Protein AF-A0A8S8YV00-F1 (afdb_monomer_lite)

pLDDT: mean 81.87, std 9.21, range [51.75, 94.06]

Sequence (59 aa):
MSHQKRAGLEPTETDDQVRYPRRSYVRSGHIILEKKYTKTEILNKIAVNLVGKRAKQSK

Secondary structure (DSSP, 8-state):
--HHHHTT--EEEEESS--SS--TT----EEEE--SS-HHHHHHHHHHHHHHHHHHS--

Structure (mmCIF, N/CA/C/O backbone):
data_AF-A0A8S8YV00-F1
#
_entry.id   AF-A0A8S8YV00-F1
#
loop_
_atom_site.group_PDB
_atom_site.id
_atom_site.type_symbol
_atom_site.label_atom_id
_atom_site.label_alt_id
_atom_site.label_comp_id
_atom_site.label_asym_id
_atom_site.label_entity_id
_atom_site.label_seq_id
_atom_site.pdbx_PDB_ins_code
_atom_site.Cartn_x
_atom_site.Cartn_y
_atom_site.Cartn_z
_atom_site.occupancy
_atom_site.B_iso_or_equiv
_atom_site.auth_seq_id
_atom_site.auth_comp_id
_atom_site.auth_asym_id
_atom_site.auth_atom_id
_atom_site.pdbx_PDB_model_num
ATOM 1 N N . MET A 1 1 ? 2.772 10.448 -9.835 1.00 51.75 1 MET A N 1
ATOM 2 C CA . MET A 1 1 ? 1.368 10.196 -9.429 1.00 51.75 1 MET A CA 1
ATOM 3 C C . MET A 1 1 ? 1.309 8.906 -8.618 1.00 51.75 1 MET A C 1
ATOM 5 O O . MET A 1 1 ? 1.547 7.846 -9.191 1.00 51.75 1 MET A O 1
ATOM 9 N N . SER A 1 2 ? 1.072 8.996 -7.307 1.00 68.06 2 SER A N 1
ATOM 10 C CA . SER A 1 2 ? 1.000 7.849 -6.387 1.00 68.06 2 SER A CA 1
ATOM 11 C C . SER A 1 2 ? -0.246 6.978 -6.642 1.00 68.06 2 SER A C 1
ATOM 13 O O . SER A 1 2 ? -1.260 7.447 -7.162 1.00 68.06 2 SER A O 1
ATOM 15 N N . HIS A 1 3 ? -0.159 5.678 -6.344 1.00 74.25 3 HIS A N 1
ATOM 16 C CA . HIS A 1 3 ? -1.180 4.672 -6.692 1.00 74.25 3 HIS A CA 1
ATOM 17 C C . HIS A 1 3 ? -2.488 4.824 -5.912 1.00 74.25 3 HIS A C 1
ATOM 19 O O . HIS A 1 3 ? -3.557 4.474 -6.407 1.00 74.25 3 HIS A O 1
ATOM 25 N N . GLN A 1 4 ? -2.384 5.370 -4.709 1.00 74.56 4 GLN A N 1
ATOM 26 C CA .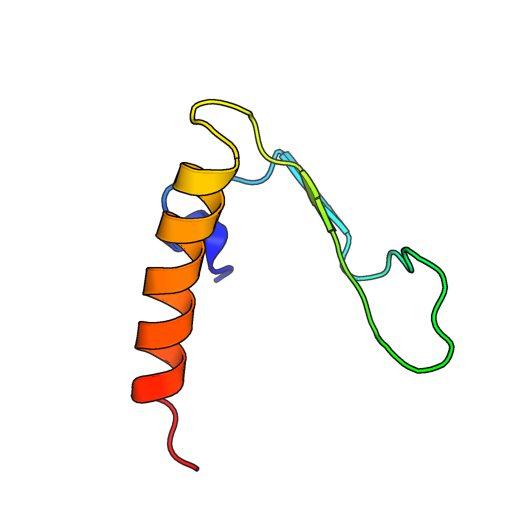 GLN A 1 4 ? -3.475 5.620 -3.781 1.00 74.56 4 GLN A CA 1
ATOM 27 C C . GLN A 1 4 ? -4.370 6.746 -4.295 1.00 74.56 4 GLN A C 1
ATOM 29 O O . GLN A 1 4 ? -5.580 6.564 -4.383 1.00 74.56 4 GLN A O 1
ATOM 34 N N . LYS A 1 5 ? -3.769 7.821 -4.821 1.00 78.19 5 LYS A N 1
ATOM 35 C CA . LYS A 1 5 ? -4.500 8.911 -5.484 1.00 78.19 5 LYS A CA 1
ATOM 36 C C . LYS A 1 5 ? -5.304 8.418 -6.689 1.00 78.19 5 LYS A C 1
ATOM 38 O O . LYS A 1 5 ? -6.459 8.778 -6.870 1.00 78.19 5 LYS A O 1
ATOM 43 N N . ARG A 1 6 ? -4.743 7.488 -7.474 1.00 76.19 6 ARG A N 1
ATOM 44 C CA . ARG A 1 6 ? -5.465 6.830 -8.587 1.00 76.19 6 ARG A CA 1
ATOM 45 C C . ARG A 1 6 ? -6.602 5.914 -8.131 1.00 76.19 6 ARG A C 1
ATOM 47 O O . ARG A 1 6 ? -7.475 5.600 -8.928 1.00 76.19 6 ARG A O 1
ATOM 54 N N . ALA A 1 7 ? -6.578 5.462 -6.881 1.00 78.19 7 ALA A N 1
ATOM 55 C CA . ALA A 1 7 ? -7.659 4.702 -6.263 1.00 78.19 7 ALA A CA 1
ATOM 56 C C . ALA A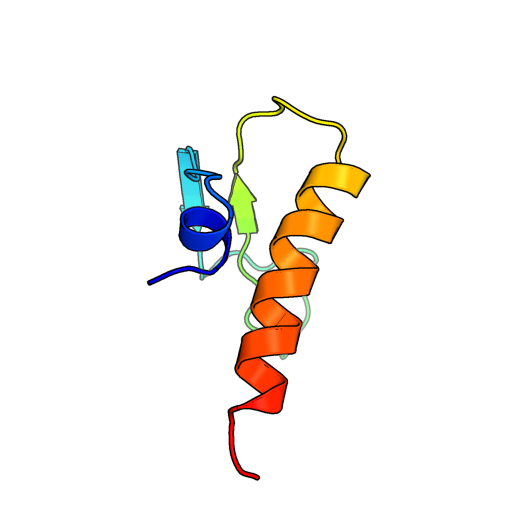 1 7 ? -8.705 5.611 -5.583 1.00 78.19 7 ALA A C 1
ATOM 58 O O . ALA A 1 7 ? -9.582 5.098 -4.888 1.00 78.19 7 ALA A O 1
ATOM 59 N N . GLY A 1 8 ? -8.609 6.939 -5.748 1.00 80.81 8 GLY A N 1
ATOM 60 C CA . GLY A 1 8 ? -9.473 7.910 -5.070 1.00 80.81 8 GLY A CA 1
ATOM 61 C C . GLY A 1 8 ? -9.218 8.004 -3.563 1.00 80.81 8 GLY A C 1
ATOM 62 O O . GLY A 1 8 ? -10.088 8.443 -2.816 1.00 80.81 8 GLY A O 1
ATOM 63 N N . LEU A 1 9 ? -8.052 7.540 -3.106 1.00 83.88 9 LEU A N 1
ATOM 64 C CA . LEU A 1 9 ? -7.628 7.577 -1.713 1.00 83.88 9 LEU A CA 1
ATOM 65 C C . LEU A 1 9 ? -6.540 8.642 -1.573 1.00 83.88 9 LEU A C 1
ATOM 67 O O . LEU A 1 9 ? -5.388 8.413 -1.952 1.00 83.88 9 LEU A O 1
ATOM 71 N N . GLU A 1 10 ? -6.908 9.803 -1.039 1.00 84.38 10 GLU A N 1
ATOM 72 C CA . GLU A 1 10 ? -5.948 10.861 -0.729 1.00 84.38 10 GLU A CA 1
ATOM 73 C C . GLU A 1 10 ? -5.265 10.560 0.617 1.00 84.38 10 GLU A C 1
ATOM 75 O O . GLU A 1 10 ? -5.953 10.440 1.635 1.00 84.38 10 GLU A O 1
ATOM 80 N N . PRO A 1 11 ? -3.930 10.381 0.640 1.00 82.44 11 PRO A N 1
ATOM 81 C CA . PRO A 1 11 ? -3.193 10.229 1.882 1.00 82.44 11 PRO A CA 1
ATOM 82 C C . PRO A 1 11 ? -3.177 11.538 2.662 1.00 82.44 11 PRO A C 1
ATOM 84 O O . PRO A 1 11 ? -2.883 12.590 2.099 1.00 82.44 11 PRO A O 1
ATOM 87 N N . 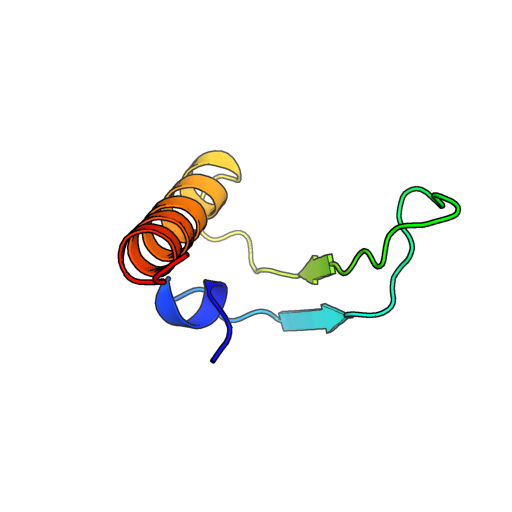THR A 1 12 ? -3.442 11.446 3.962 1.00 85.62 12 THR A N 1
ATOM 88 C CA . THR A 1 12 ? -3.290 12.560 4.904 1.00 85.62 12 THR A CA 1
ATOM 89 C C . THR A 1 12 ? -1.812 12.882 5.095 1.00 85.62 12 THR A C 1
ATOM 91 O O . THR A 1 12 ? -1.419 14.041 5.085 1.00 85.62 12 THR A O 1
ATOM 94 N N . GLU A 1 13 ? -0.986 11.839 5.196 1.00 84.00 13 GLU A N 1
ATOM 95 C CA . GLU A 1 13 ? 0.463 11.946 5.336 1.00 84.00 13 GLU A CA 1
ATOM 96 C C . GLU A 1 13 ? 1.148 10.853 4.512 1.00 84.00 13 GLU A C 1
ATOM 98 O O . GLU A 1 13 ? 0.611 9.761 4.291 1.00 84.00 13 GLU A O 1
ATOM 103 N N . THR A 1 14 ? 2.339 11.161 4.009 1.00 83.62 14 THR A N 1
ATOM 104 C CA . THR A 1 14 ? 3.196 10.229 3.273 1.00 83.62 14 THR A CA 1
ATOM 105 C C . THR A 1 14 ? 4.618 10.420 3.765 1.00 83.62 14 THR A C 1
ATOM 107 O O . THR A 1 14 ? 5.137 11.531 3.700 1.00 83.62 14 THR A O 1
ATOM 110 N N . ASP A 1 15 ? 5.241 9.344 4.233 1.00 83.00 15 ASP A N 1
ATOM 111 C CA . ASP A 1 15 ? 6.646 9.341 4.623 1.00 83.00 15 ASP A CA 1
ATOM 112 C C . ASP A 1 15 ? 7.364 8.178 3.933 1.00 83.00 15 ASP A C 1
ATOM 114 O O . ASP A 1 15 ? 7.167 6.999 4.247 1.00 83.00 15 ASP A O 1
ATOM 118 N N . ASP A 1 16 ? 8.213 8.544 2.976 1.00 79.88 16 ASP A N 1
ATOM 119 C CA . ASP A 1 16 ? 8.976 7.630 2.130 1.00 79.88 16 ASP A CA 1
ATOM 120 C C . ASP A 1 16 ? 10.300 7.164 2.773 1.00 79.88 16 ASP A C 1
ATOM 122 O O . ASP A 1 16 ? 11.041 6.389 2.161 1.00 79.88 16 ASP A O 1
ATOM 126 N N . GLN A 1 17 ? 10.627 7.644 3.980 1.00 75.62 17 GLN A N 1
ATOM 127 C CA . GLN A 1 17 ? 11.881 7.365 4.694 1.00 75.62 17 GLN A CA 1
ATOM 128 C C . GLN A 1 17 ? 11.689 6.550 5.986 1.00 75.62 17 GLN A C 1
ATOM 130 O O . GLN A 1 17 ? 12.678 6.161 6.619 1.00 75.62 17 GLN A O 1
ATOM 1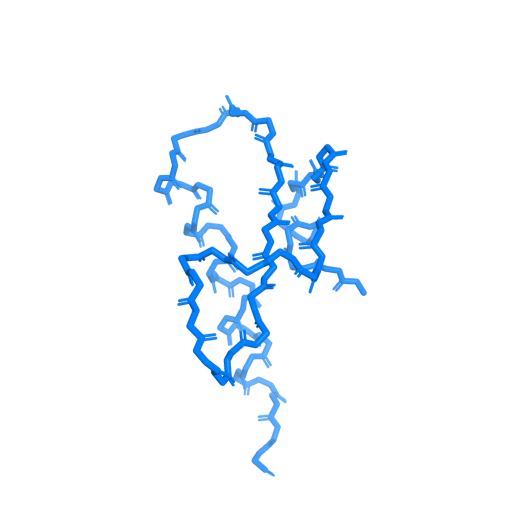35 N N . VAL A 1 18 ? 10.452 6.234 6.387 1.00 73.25 18 VAL A N 1
ATOM 136 C CA . VAL A 1 18 ? 10.206 5.436 7.602 1.00 73.25 18 VAL A CA 1
ATOM 137 C C . VAL A 1 18 ? 10.681 4.000 7.479 1.00 73.25 18 VAL A C 1
ATOM 139 O O . VAL A 1 18 ? 10.156 3.195 6.715 1.00 73.25 18 VAL A O 1
ATOM 142 N N . ARG A 1 19 ? 11.595 3.617 8.371 1.00 71.88 19 ARG A N 1
ATOM 143 C CA . ARG A 1 19 ? 12.031 2.229 8.567 1.00 71.88 19 ARG A CA 1
ATOM 144 C C . ARG A 1 19 ? 11.150 1.499 9.582 1.00 71.88 19 ARG A C 1
ATOM 146 O O . ARG A 1 19 ? 11.443 1.556 10.777 1.00 71.88 19 ARG A O 1
ATOM 153 N N . TYR A 1 20 ? 10.122 0.773 9.122 1.00 67.88 20 TYR A N 1
ATOM 154 C CA . TYR A 1 20 ? 9.283 -0.048 10.006 1.00 67.88 20 TYR A CA 1
ATOM 155 C C . TYR A 1 20 ? 8.875 -1.415 9.418 1.00 67.88 20 TYR A C 1
ATOM 157 O O . TYR A 1 20 ? 8.275 -1.464 8.344 1.00 67.88 20 TYR A O 1
ATOM 165 N N . PRO A 1 21 ? 9.108 -2.525 10.150 1.00 74.88 21 PRO A N 1
ATOM 166 C CA . PRO A 1 21 ? 10.088 -2.663 11.235 1.00 74.88 21 PRO A CA 1
ATOM 167 C C . PRO A 1 21 ? 11.512 -2.442 10.690 1.00 74.88 21 PRO A C 1
ATOM 169 O O . PRO A 1 21 ? 11.756 -2.659 9.503 1.00 74.88 21 PRO A O 1
ATOM 172 N N . ARG A 1 22 ? 12.459 -1.983 11.521 1.00 72.75 22 ARG A N 1
ATOM 173 C CA . ARG A 1 22 ? 13.831 -1.664 11.076 1.00 72.75 22 ARG A CA 1
ATOM 174 C C . ARG A 1 22 ? 14.497 -2.894 10.440 1.00 72.75 22 ARG A C 1
ATOM 176 O O . ARG A 1 22 ? 14.921 -3.801 11.147 1.00 72.75 22 ARG A O 1
ATOM 183 N N . ARG A 1 23 ? 14.593 -2.921 9.107 1.00 74.19 23 ARG A N 1
ATOM 184 C CA . ARG A 1 23 ? 15.308 -3.946 8.330 1.00 74.19 23 ARG A CA 1
ATOM 185 C C . ARG A 1 23 ? 16.502 -3.316 7.624 1.00 74.19 23 ARG A C 1
ATOM 187 O O . ARG A 1 23 ? 16.401 -2.214 7.093 1.00 74.19 23 ARG A O 1
ATOM 194 N N . SER A 1 24 ? 17.619 -4.032 7.610 1.00 68.44 24 SER A N 1
ATOM 195 C CA . SER A 1 24 ? 1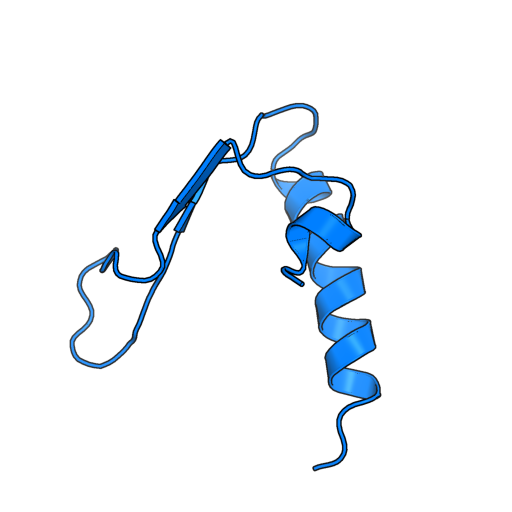8.941 -3.505 7.256 1.00 68.44 24 SER A CA 1
ATOM 196 C C . SER A 1 24 ? 19.069 -3.001 5.810 1.00 68.44 24 SER A C 1
ATOM 198 O O . SER A 1 24 ? 19.900 -2.139 5.552 1.00 68.44 24 SER A O 1
ATOM 200 N N . TYR A 1 25 ? 18.242 -3.485 4.875 1.00 63.44 25 TYR A N 1
ATOM 201 C CA . TYR A 1 25 ? 18.464 -3.267 3.434 1.00 63.44 25 TYR A CA 1
ATOM 202 C C . TYR A 1 25 ? 17.242 -2.780 2.643 1.00 63.44 25 TYR A C 1
ATOM 204 O O . TYR A 1 25 ? 17.298 -2.723 1.418 1.00 63.44 25 TYR A O 1
ATOM 212 N N . VAL A 1 26 ? 16.129 -2.423 3.296 1.00 63.22 26 VAL A N 1
ATOM 213 C CA . VAL A 1 26 ? 14.887 -2.070 2.585 1.00 63.22 26 VAL A CA 1
ATOM 214 C C . VAL A 1 26 ? 14.486 -0.633 2.895 1.00 63.22 26 VAL A C 1
ATOM 216 O O . VAL A 1 26 ? 14.265 -0.279 4.052 1.00 63.22 26 VAL A O 1
ATOM 219 N N . ARG A 1 27 ? 14.368 0.196 1.849 1.00 68.12 27 ARG A N 1
ATOM 220 C CA . ARG A 1 27 ? 13.628 1.460 1.934 1.00 68.12 27 ARG A CA 1
ATOM 221 C C . ARG A 1 27 ? 12.155 1.104 2.111 1.00 68.12 27 ARG A C 1
ATOM 223 O O . ARG A 1 27 ? 11.511 0.672 1.159 1.00 68.12 27 ARG A O 1
ATOM 230 N N . SER A 1 28 ? 11.657 1.201 3.334 1.00 75.50 28 SER A N 1
ATOM 231 C CA . SER A 1 28 ? 10.222 1.188 3.596 1.00 75.50 28 SER A CA 1
ATOM 232 C C . SER A 1 28 ? 9.721 2.627 3.658 1.00 75.50 28 SER A C 1
ATOM 234 O O . SER A 1 28 ? 10.466 3.534 4.015 1.00 75.50 28 SER A O 1
ATOM 236 N N . GLY A 1 29 ? 8.466 2.812 3.279 1.00 82.00 29 GLY A N 1
ATOM 237 C CA . GLY A 1 29 ? 7.712 4.035 3.494 1.00 82.00 29 GLY A CA 1
ATOM 238 C C . GLY A 1 29 ? 6.336 3.655 4.020 1.00 82.00 29 GLY A C 1
ATOM 239 O O . GLY A 1 29 ? 5.895 2.511 3.851 1.00 82.00 29 GLY A O 1
ATOM 240 N N . HIS A 1 30 ? 5.660 4.593 4.667 1.00 85.69 30 HIS A N 1
ATOM 241 C CA . HIS A 1 30 ? 4.279 4.414 5.084 1.00 85.69 30 HIS A CA 1
ATOM 242 C C . HIS A 1 30 ? 3.430 5.591 4.621 1.00 85.69 30 HIS A C 1
ATOM 244 O O . HIS A 1 30 ? 3.910 6.693 4.366 1.00 85.69 30 HIS A O 1
ATOM 250 N N . ILE A 1 31 ? 2.145 5.310 4.471 1.00 88.12 31 ILE A N 1
ATOM 251 C CA . ILE A 1 31 ? 1.134 6.288 4.105 1.00 88.12 31 ILE A CA 1
ATOM 252 C C . ILE A 1 31 ? 0.004 6.200 5.114 1.00 88.12 31 ILE A C 1
ATOM 254 O O . ILE A 1 31 ? -0.400 5.102 5.510 1.00 88.12 31 ILE A O 1
ATOM 258 N N . ILE A 1 32 ? -0.513 7.354 5.504 1.00 88.25 32 ILE A N 1
ATOM 259 C CA . ILE A 1 32 ? -1.658 7.456 6.397 1.00 88.25 32 ILE A CA 1
ATOM 260 C C . ILE A 1 32 ? -2.874 7.789 5.542 1.00 88.25 32 ILE A C 1
ATOM 262 O O . ILE A 1 32 ? -2.854 8.732 4.752 1.00 88.25 32 ILE A O 1
ATOM 266 N N . LEU A 1 33 ? -3.919 6.974 5.669 1.00 88.38 33 LEU A N 1
ATOM 267 C CA . LEU A 1 33 ? -5.175 7.131 4.945 1.00 88.38 33 LEU A CA 1
ATOM 268 C C . LEU A 1 33 ? -6.328 7.204 5.938 1.00 88.38 33 LEU A C 1
ATOM 270 O O . LEU A 1 33 ? -6.371 6.449 6.911 1.00 88.38 33 LEU A O 1
ATOM 274 N N . GLU A 1 34 ? -7.301 8.056 5.635 1.00 87.62 34 GLU A N 1
ATOM 275 C CA . GLU A 1 34 ? -8.566 8.092 6.355 1.00 87.62 34 GLU A CA 1
ATOM 276 C C . GLU A 1 34 ? -9.337 6.775 6.154 1.00 87.62 34 GLU A C 1
ATOM 278 O O . GLU A 1 34 ? -9.477 6.258 5.038 1.00 87.62 34 GLU A O 1
ATOM 283 N N . LYS A 1 35 ? -9.863 6.211 7.244 1.00 84.56 35 LYS A N 1
ATOM 284 C CA . LYS A 1 35 ? -10.551 4.918 7.222 1.00 84.56 35 LYS A CA 1
ATOM 285 C C . LYS A 1 35 ? -12.015 5.074 6.790 1.00 84.56 35 LYS A C 1
ATOM 287 O O . LYS A 1 35 ? -12.918 4.982 7.612 1.00 84.56 35 LYS A O 1
ATOM 292 N N . LYS A 1 36 ? -12.244 5.274 5.488 1.00 86.75 36 LYS A N 1
ATOM 293 C CA . LYS A 1 36 ? -13.599 5.305 4.885 1.00 86.75 36 LYS A CA 1
ATOM 294 C C . LYS A 1 36 ? -14.161 3.920 4.559 1.00 86.75 36 LYS A C 1
ATOM 296 O O . LYS A 1 36 ? -15.369 3.742 4.488 1.00 86.75 36 LYS A O 1
ATOM 301 N N . TYR A 1 37 ? -13.274 2.950 4.353 1.00 86.88 37 TYR A N 1
ATOM 302 C CA . TYR A 1 37 ? -13.588 1.562 4.012 1.00 86.88 37 TYR A CA 1
ATOM 303 C C . TYR A 1 37 ? -12.826 0.618 4.947 1.00 86.88 37 TYR A C 1
ATOM 305 O O . TYR A 1 37 ? -11.937 1.039 5.700 1.00 86.88 37 TYR A O 1
ATOM 313 N N . THR A 1 38 ? -13.129 -0.677 4.893 1.00 93.38 38 THR A N 1
ATOM 314 C CA . THR A 1 38 ? -12.334 -1.670 5.621 1.00 93.38 38 THR A CA 1
ATOM 315 C C . THR A 1 38 ? -10.904 -1.729 5.071 1.00 93.38 38 THR A C 1
ATOM 317 O O . THR A 1 38 ? -10.639 -1.414 3.908 1.00 93.38 38 THR A O 1
ATOM 320 N N . LYS A 1 39 ? -9.946 -2.161 5.902 1.00 89.62 39 LYS A N 1
ATOM 321 C CA . LYS A 1 39 ? -8.531 -2.253 5.497 1.00 89.62 39 LYS A CA 1
ATOM 322 C C . LYS A 1 39 ? -8.357 -3.127 4.249 1.00 89.62 39 LYS A C 1
ATOM 324 O O . LYS A 1 39 ? -7.574 -2.784 3.370 1.00 89.62 39 LYS A O 1
ATOM 329 N N . THR A 1 40 ? -9.107 -4.221 4.160 1.00 94.06 40 THR A N 1
ATOM 330 C CA . THR A 1 40 ? -9.064 -5.157 3.031 1.00 94.06 40 THR A CA 1
ATOM 331 C C . THR A 1 40 ? -9.542 -4.507 1.734 1.00 94.06 40 THR A C 1
ATOM 333 O O . THR A 1 40 ? -8.865 -4.611 0.716 1.00 94.06 40 THR A O 1
ATOM 336 N N . GLU A 1 41 ? -10.657 -3.773 1.762 1.00 92.12 41 GLU A N 1
ATOM 337 C CA . GLU A 1 41 ? -11.177 -3.077 0.576 1.00 92.12 41 GLU A CA 1
ATOM 338 C C . GLU A 1 41 ? -10.210 -2.006 0.066 1.00 92.12 41 GLU A C 1
ATOM 340 O O . GLU A 1 41 ? -9.986 -1.890 -1.140 1.00 92.12 41 GLU A O 1
ATOM 345 N N . ILE A 1 42 ? -9.597 -1.253 0.985 1.00 90.88 42 ILE A N 1
ATOM 346 C CA . ILE A 1 42 ? -8.569 -0.255 0.664 1.00 90.88 42 ILE A CA 1
ATOM 347 C C . ILE A 1 42 ? -7.389 -0.925 -0.048 1.00 90.88 42 ILE A C 1
ATOM 349 O O . ILE A 1 42 ? -6.966 -0.472 -1.114 1.00 90.88 42 ILE A O 1
ATOM 353 N N . LEU A 1 43 ? -6.881 -2.028 0.507 1.00 91.94 43 LEU A N 1
ATOM 354 C CA . LEU A 1 43 ? -5.767 -2.774 -0.077 1.00 91.94 43 LEU A CA 1
ATOM 355 C C . LEU A 1 43 ? -6.114 -3.328 -1.463 1.00 91.94 43 LEU A C 1
ATOM 357 O O . LEU A 1 43 ? -5.308 -3.191 -2.383 1.00 91.94 43 LEU A O 1
ATOM 361 N N . ASN A 1 44 ? -7.318 -3.876 -1.639 1.00 93.44 44 ASN A N 1
ATOM 362 C CA . ASN A 1 44 ? -7.772 -4.414 -2.921 1.00 93.44 44 ASN A CA 1
ATOM 363 C C . ASN A 1 44 ? -7.831 -3.329 -4.007 1.00 93.44 44 ASN A C 1
ATOM 365 O O . ASN A 1 44 ? -7.307 -3.530 -5.104 1.00 93.44 44 ASN A O 1
ATOM 369 N N . LYS A 1 45 ? -8.385 -2.148 -3.696 1.00 91.06 45 LYS A N 1
ATOM 370 C CA . LYS A 1 45 ? -8.428 -1.011 -4.635 1.00 91.06 45 LYS A CA 1
ATOM 371 C C . LYS A 1 45 ? -7.026 -0.568 -5.068 1.00 91.06 45 LYS A C 1
ATOM 373 O O . LYS A 1 45 ? -6.788 -0.318 -6.250 1.00 91.06 45 LYS A O 1
ATOM 378 N N . ILE A 1 46 ? -6.078 -0.503 -4.130 1.00 91.31 46 ILE A N 1
ATOM 379 C CA . ILE A 1 46 ? -4.682 -0.153 -4.432 1.00 91.31 46 ILE A CA 1
ATOM 380 C C . ILE A 1 46 ? -4.018 -1.250 -5.285 1.00 91.31 46 ILE A C 1
ATOM 382 O O . ILE A 1 46 ? -3.300 -0.939 -6.240 1.00 91.31 46 ILE A O 1
ATOM 386 N N . ALA A 1 47 ? -4.275 -2.525 -4.978 1.00 91.50 47 ALA A N 1
ATOM 387 C CA . ALA A 1 47 ? -3.678 -3.669 -5.662 1.00 91.50 47 ALA A CA 1
ATOM 388 C C . ALA A 1 47 ? -4.048 -3.732 -7.152 1.00 91.50 47 ALA A C 1
ATOM 390 O O . ALA A 1 47 ? -3.159 -3.922 -7.982 1.00 91.50 47 ALA A O 1
ATOM 391 N N . VAL A 1 48 ? -5.315 -3.494 -7.508 1.00 91.62 48 VAL A N 1
ATOM 392 C CA . VAL A 1 48 ? -5.777 -3.480 -8.912 1.00 91.62 48 VAL A CA 1
ATOM 393 C C . VAL A 1 48 ? -4.959 -2.493 -9.755 1.00 91.62 48 VAL A C 1
ATOM 395 O O . VAL A 1 48 ? -4.447 -2.840 -10.822 1.00 91.62 48 VAL A O 1
ATOM 398 N N . ASN A 1 49 ? -4.742 -1.282 -9.235 1.00 89.88 49 ASN A N 1
ATOM 399 C CA . ASN A 1 49 ? -3.955 -0.250 -9.912 1.00 89.88 49 ASN A CA 1
ATOM 400 C C . ASN A 1 49 ? -2.463 -0.608 -10.026 1.00 89.88 49 ASN A C 1
ATOM 402 O O . ASN A 1 49 ? -1.816 -0.268 -11.022 1.00 89.88 49 ASN A O 1
ATOM 406 N N . LEU A 1 50 ? -1.897 -1.275 -9.015 1.00 90.19 50 LEU A N 1
ATOM 407 C CA . LEU A 1 50 ? -0.504 -1.735 -9.028 1.00 90.19 50 LEU A CA 1
ATOM 408 C C . LEU A 1 50 ? -0.280 -2.831 -10.074 1.00 90.19 50 LEU A C 1
ATOM 410 O O . LEU A 1 50 ? 0.674 -2.746 -10.852 1.00 90.19 50 LEU A O 1
ATOM 414 N N . VAL A 1 51 ? -1.165 -3.829 -10.116 1.00 91.25 51 VAL A N 1
ATOM 415 C CA . VAL A 1 51 ? -1.096 -4.940 -11.076 1.00 91.25 51 VAL A CA 1
ATOM 416 C C . VAL A 1 51 ? -1.263 -4.422 -12.502 1.00 91.25 51 VAL A C 1
ATOM 418 O O . VAL A 1 51 ? -0.436 -4.731 -13.357 1.00 91.25 51 VAL A O 1
ATOM 421 N N . GLY A 1 52 ? -2.247 -3.549 -12.744 1.00 88.69 52 GLY A N 1
ATOM 422 C CA . GLY A 1 52 ? -2.467 -2.955 -14.064 1.00 88.69 52 GLY A CA 1
ATOM 423 C C . GLY A 1 52 ? -1.269 -2.152 -14.584 1.00 88.69 52 GLY A C 1
ATOM 424 O O . GLY A 1 52 ? -1.004 -2.152 -15.785 1.00 88.69 52 GLY A O 1
ATOM 425 N N . LYS A 1 53 ? -0.501 -1.492 -13.702 1.00 88.06 53 LYS A N 1
ATOM 426 C CA . LYS A 1 53 ? 0.743 -0.814 -14.103 1.00 88.06 53 LYS A CA 1
ATOM 427 C C . LYS A 1 53 ? 1.865 -1.810 -14.394 1.00 88.06 53 LYS A C 1
ATOM 429 O O . LYS A 1 53 ? 2.542 -1.644 -15.401 1.00 88.06 53 LYS A O 1
ATOM 434 N N . ARG A 1 54 ? 2.055 -2.827 -13.544 1.00 87.44 54 ARG A N 1
ATOM 435 C CA . ARG A 1 54 ? 3.090 -3.857 -13.752 1.00 87.44 54 ARG A CA 1
ATOM 436 C C . ARG A 1 54 ? 2.890 -4.608 -15.063 1.00 87.44 54 ARG A C 1
ATOM 438 O O . ARG A 1 54 ? 3.856 -4.799 -15.779 1.00 87.44 54 ARG A O 1
ATOM 445 N N . ALA A 1 55 ? 1.649 -4.955 -15.404 1.00 89.06 55 ALA A N 1
ATOM 446 C CA . ALA A 1 55 ? 1.331 -5.634 -16.659 1.00 89.06 55 ALA A CA 1
ATOM 447 C C . ALA A 1 55 ? 1.713 -4.814 -17.907 1.00 89.06 55 ALA A C 1
ATOM 449 O O . ALA A 1 55 ? 2.020 -5.383 -18.947 1.00 89.06 55 ALA A O 1
ATOM 450 N N . LYS A 1 56 ? 1.704 -3.478 -17.806 1.00 88.56 56 LYS A N 1
ATOM 451 C CA . LYS A 1 56 ? 2.088 -2.562 -18.894 1.00 88.56 56 LYS A CA 1
ATOM 452 C C . LYS A 1 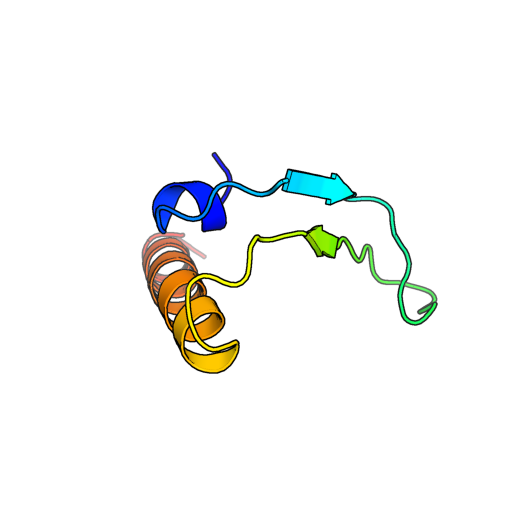56 ? 3.585 -2.264 -18.936 1.00 88.56 56 LYS A C 1
ATOM 454 O O . LYS A 1 56 ? 4.058 -1.678 -19.905 1.00 88.56 56 LYS A O 1
ATOM 459 N N . GLN A 1 57 ? 4.316 -2.580 -17.873 1.00 86.00 57 GLN A N 1
ATOM 460 C CA . GLN A 1 57 ? 5.736 -2.291 -17.784 1.00 86.00 57 GLN A CA 1
ATOM 461 C C . GLN A 1 57 ? 6.495 -3.433 -18.469 1.00 86.00 57 GLN A C 1
ATOM 463 O O . GLN A 1 57 ? 6.478 -4.561 -17.982 1.00 86.00 57 GLN A O 1
ATOM 468 N N . SER A 1 58 ? 7.112 -3.143 -19.621 1.00 73.38 58 SER A N 1
ATOM 469 C CA . SER A 1 58 ? 8.032 -4.075 -20.289 1.00 73.38 58 SER A CA 1
ATOM 470 C C . SER A 1 58 ? 9.140 -4.500 -19.329 1.00 73.38 58 SER A C 1
ATOM 472 O O . SER A 1 58 ? 9.557 -3.705 -18.480 1.00 73.38 58 SER A O 1
ATOM 474 N N . LYS A 1 59 ? 9.593 -5.747 -19.484 1.00 70.62 59 LYS A N 1
ATOM 475 C CA . LYS A 1 59 ? 10.766 -6.281 -18.790 1.00 70.62 59 LYS A CA 1
ATOM 476 C C . LYS A 1 59 ? 12.031 -5.530 -19.194 1.00 70.62 59 LYS A C 1
ATOM 478 O O . LYS A 1 59 ? 12.071 -5.071 -20.360 1.00 70.62 59 LYS A O 1
#

Radius of gyration: 13.09 Å; chains: 1; bounding box: 32×19×32 Å

Foldseek 3Di:
DDLLVVLVWDFPDKAQQDQVPPDDDDRDIDTHTDPPDDPVVSVVSSVVSVVVVVVVDDD